Protein AF-A0A9D8BPP7-F1 (afdb_monomer_lite)

Foldseek 3Di:
DVQVPDPDHQDDDDDDQQQAFPPPRDGLDDPQCVQLVVVVSVCVRVVVADFFDALVGTHGDPVVSQVSCCVRVVDGDDLVSLQRRPWQQLVVLLVVLVVVVVCCVPPPDDDDPVVVVVSVSSNVRSVVCCVVANRTHGVVVRVVVVVVVVVVVVVVVVVVVVVPPPDDD

Secondary structure (DSSP, 8-state):
-TGGG-SSPPP-----TT-B-TTT--BSS-TTTHHHHHHHHHHHHHTSS--EEETTEEE--HHHHHHHHHHHH-----HHHHHHHH-EEHHHHHHHHHHHHHHHHHH-SS--HHHHHHHHHHHHHHHHHHHHH-SEE-HHHHHHHHHHHHHHHHHHHHHHHHTSSS---

Structure (mmCIF, N/CA/C/O backbone):
data_AF-A0A9D8BPP7-F1
#
_entry.id   AF-A0A9D8BPP7-F1
#
loop_
_atom_site.group_PDB
_atom_site.id
_atom_site.type_symbol
_atom_site.label_atom_id
_atom_site.label_alt_id
_atom_site.label_comp_id
_atom_site.label_asym_id
_atom_site.label_entity_id
_atom_site.label_seq_id
_atom_site.pdbx_PDB_ins_code
_atom_site.Cartn_x
_atom_site.Cartn_y
_atom_site.Cartn_z
_atom_site.occupancy
_atom_site.B_iso_or_equiv
_atom_site.auth_seq_id
_atom_site.auth_comp_id
_atom_site.auth_asym_id
_atom_site.auth_atom_id
_atom_site.pdbx_PDB_model_num
ATOM 1 N N . GLU A 1 1 ? 4.706 -16.437 -19.470 1.00 81.25 1 GLU A N 1
ATOM 2 C CA . GLU A 1 1 ? 4.287 -17.813 -19.833 1.00 81.25 1 GLU A CA 1
ATOM 3 C C . GLU A 1 1 ? 3.590 -18.608 -18.726 1.00 81.25 1 GLU A C 1
ATOM 5 O O . GLU A 1 1 ? 2.450 -18.994 -18.941 1.00 81.25 1 GLU A O 1
ATOM 10 N N . PHE A 1 2 ? 4.174 -18.829 -17.538 1.00 88.31 2 PHE A N 1
ATOM 11 C CA . PHE A 1 2 ? 3.507 -19.617 -16.478 1.00 88.31 2 PHE A CA 1
ATOM 12 C C . PHE A 1 2 ? 2.110 -19.090 -16.096 1.00 88.31 2 PHE A C 1
ATOM 14 O O . PHE A 1 2 ? 1.131 -19.822 -16.226 1.00 88.31 2 PHE A O 1
ATOM 21 N N . GLY A 1 3 ? 2.005 -17.811 -15.713 1.00 86.19 3 GLY A N 1
ATOM 22 C CA . GLY A 1 3 ? 0.741 -17.216 -15.257 1.00 86.19 3 GLY A CA 1
ATOM 23 C C . GLY A 1 3 ? -0.377 -17.211 -16.306 1.00 86.19 3 GLY A C 1
ATOM 24 O O . GLY A 1 3 ? -1.536 -17.386 -15.954 1.00 86.19 3 GLY A O 1
ATOM 25 N N . LYS A 1 4 ? -0.039 -17.110 -17.602 1.00 87.62 4 LYS A N 1
ATOM 26 C CA . LYS A 1 4 ? -1.015 -17.107 -18.713 1.00 87.62 4 LYS A CA 1
ATOM 27 C C . LYS A 1 4 ? -1.783 -18.431 -18.843 1.00 87.62 4 LYS A C 1
ATOM 29 O O . LYS A 1 4 ? -2.835 -18.466 -19.465 1.00 87.62 4 LYS A O 1
ATOM 34 N N . ARG A 1 5 ? -1.249 -19.521 -18.280 1.00 92.94 5 ARG A N 1
ATOM 35 C CA . ARG A 1 5 ? -1.828 -20.872 -18.366 1.00 92.94 5 ARG A CA 1
ATOM 36 C C . ARG A 1 5 ? -2.693 -21.235 -17.157 1.00 92.94 5 ARG A C 1
ATOM 38 O O . ARG A 1 5 ? -3.280 -22.315 -17.129 1.00 92.94 5 ARG A O 1
ATOM 45 N N . LEU A 1 6 ? -2.758 -20.370 -16.145 1.00 92.69 6 LEU A N 1
ATOM 46 C CA . LEU A 1 6 ? -3.540 -20.624 -14.941 1.00 92.69 6 LEU A CA 1
ATOM 47 C C . LEU A 1 6 ? -5.026 -20.366 -15.208 1.00 92.69 6 LEU A C 1
ATOM 49 O O . LEU A 1 6 ? -5.413 -19.262 -15.571 1.00 92.69 6 LEU A O 1
ATOM 53 N N . LYS A 1 7 ? -5.875 -21.373 -14.959 1.00 92.38 7 LYS A N 1
ATOM 54 C CA . LYS A 1 7 ? -7.343 -21.211 -14.991 1.00 92.38 7 LYS A CA 1
ATOM 55 C C . LYS A 1 7 ? -7.858 -20.349 -13.836 1.00 92.38 7 LYS A C 1
ATOM 57 O O . LYS A 1 7 ? -8.864 -19.665 -13.969 1.00 92.38 7 LYS A O 1
ATOM 62 N N . ARG A 1 8 ? -7.177 -20.415 -12.691 1.00 89.50 8 ARG A N 1
ATOM 63 C CA . ARG A 1 8 ? -7.425 -19.595 -11.503 1.00 89.50 8 ARG A CA 1
ATOM 64 C C . ARG A 1 8 ? -6.091 -19.000 -11.079 1.00 89.50 8 ARG A C 1
ATOM 66 O O . ARG A 1 8 ? -5.203 -19.7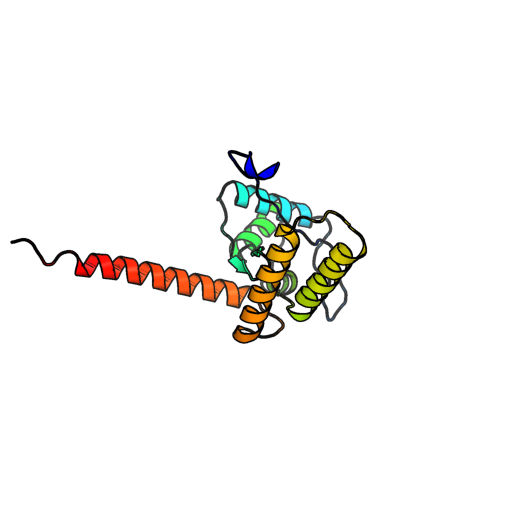35 -10.653 1.00 89.50 8 ARG A O 1
ATOM 73 N N . CYS A 1 9 ? -5.930 -17.697 -11.280 1.00 91.69 9 CYS A N 1
ATOM 74 C CA . CYS A 1 9 ? -4.706 -16.999 -10.912 1.00 91.69 9 CYS A CA 1
ATOM 75 C C . CYS A 1 9 ? -4.747 -16.678 -9.408 1.00 91.69 9 CYS A C 1
ATOM 77 O O . CYS A 1 9 ? -5.726 -16.071 -8.968 1.00 91.69 9 CYS A O 1
ATOM 79 N N . PRO A 1 10 ? -3.746 -17.087 -8.611 1.00 92.06 10 PRO A N 1
ATOM 80 C CA . PRO A 1 10 ? -3.705 -16.741 -7.199 1.00 92.06 10 PRO A CA 1
ATOM 81 C C . PRO A 1 10 ? -3.438 -15.245 -7.019 1.00 92.06 10 PRO A C 1
ATOM 83 O O . PRO A 1 10 ? -2.742 -14.617 -7.822 1.00 92.06 10 PRO A O 1
ATOM 86 N N . PHE A 1 11 ? -3.944 -14.682 -5.925 1.00 94.06 11 PHE A N 1
ATOM 87 C CA . PHE A 1 11 ? -3.547 -13.345 -5.507 1.00 94.06 11 PHE A CA 1
ATOM 88 C C . PHE A 1 11 ? -2.077 -13.335 -5.077 1.00 94.06 11 PHE A C 1
ATOM 90 O O . PHE A 1 11 ? -1.596 -14.256 -4.417 1.00 94.06 11 PHE A O 1
ATOM 97 N N . VAL A 1 12 ? -1.371 -12.268 -5.445 1.00 95.12 12 VAL A N 1
ATOM 98 C CA . VAL A 1 12 ? 0.003 -12.005 -5.012 1.00 95.12 12 VAL A CA 1
ATOM 99 C C . VAL A 1 12 ? -0.025 -10.801 -4.084 1.00 95.12 12 VAL A C 1
ATOM 101 O O . VAL A 1 12 ? -0.503 -9.734 -4.467 1.00 95.12 12 VAL A O 1
ATOM 104 N N . PHE A 1 13 ? 0.498 -10.972 -2.872 1.00 96.25 13 PHE A N 1
ATOM 105 C CA . PHE A 1 13 ? 0.501 -9.940 -1.840 1.00 96.25 13 PHE A CA 1
ATOM 106 C C . PHE A 1 13 ? 1.917 -9.424 -1.584 1.00 96.25 13 PHE A C 1
ATOM 108 O O . PHE A 1 13 ? 2.866 -10.201 -1.478 1.00 96.25 13 PHE A O 1
ATOM 115 N N . GLY A 1 14 ? 2.054 -8.103 -1.464 1.00 94.19 14 GLY A N 1
ATOM 116 C CA . GLY A 1 14 ? 3.279 -7.450 -1.011 1.00 94.19 14 GLY A CA 1
ATOM 117 C C . GLY A 1 14 ? 3.137 -7.014 0.444 1.00 94.19 14 GLY A C 1
ATOM 118 O O . GLY A 1 14 ? 2.208 -6.283 0.771 1.00 94.19 14 GLY A O 1
ATOM 119 N N . VAL A 1 15 ? 4.063 -7.437 1.304 1.00 92.38 15 VAL A N 1
ATOM 120 C CA . VAL A 1 15 ? 4.082 -7.090 2.735 1.00 92.38 15 VAL A CA 1
ATOM 121 C C . VAL A 1 15 ? 5.381 -6.404 3.124 1.00 92.38 15 VAL A C 1
ATOM 123 O O . VAL A 1 15 ? 6.441 -6.703 2.574 1.00 92.38 15 VAL A O 1
ATOM 126 N N . ASN A 1 16 ? 5.303 -5.499 4.099 1.00 92.12 16 ASN A N 1
ATOM 127 C CA . ASN A 1 16 ? 6.471 -4.863 4.695 1.00 92.12 16 ASN A CA 1
ATOM 128 C C . ASN A 1 16 ? 6.354 -4.823 6.224 1.00 92.12 16 ASN A C 1
ATOM 130 O O . ASN A 1 16 ? 5.831 -3.867 6.784 1.00 92.12 16 ASN A O 1
ATOM 134 N N . TYR A 1 17 ? 6.902 -5.837 6.895 1.00 89.94 17 TYR A N 1
ATOM 135 C CA . TYR A 1 17 ? 6.923 -5.920 8.364 1.00 89.94 17 TYR A CA 1
ATOM 136 C C . TYR A 1 17 ? 7.959 -4.999 9.024 1.00 89.94 17 TYR A C 1
ATOM 138 O O . TYR A 1 17 ? 8.033 -4.928 10.245 1.00 89.94 17 TYR A O 1
ATOM 146 N N . PHE A 1 18 ? 8.785 -4.323 8.224 1.00 91.44 18 PHE A N 1
ATOM 147 C CA . PHE A 1 18 ? 9.892 -3.489 8.691 1.00 91.4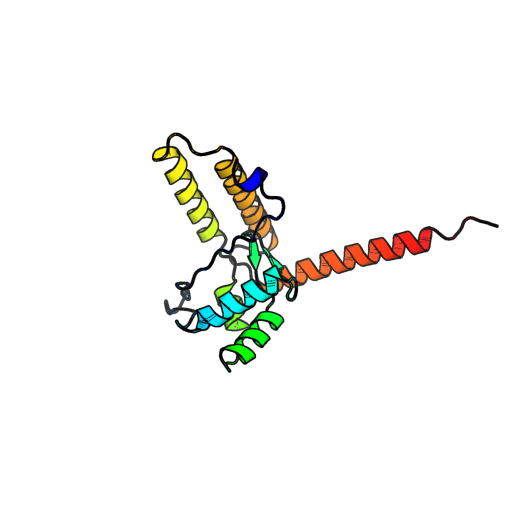4 18 PHE A CA 1
ATOM 148 C C . PHE A 1 18 ? 9.624 -2.002 8.468 1.00 91.44 18 PHE A C 1
ATOM 150 O O . PHE A 1 18 ? 10.557 -1.197 8.470 1.00 91.44 18 PHE A O 1
ATOM 157 N N . LEU A 1 19 ? 8.364 -1.633 8.226 1.00 92.50 19 LEU A N 1
ATOM 158 C CA . LEU A 1 19 ? 7.989 -0.242 8.056 1.00 92.50 19 LEU A CA 1
ATOM 159 C C . LEU A 1 19 ? 8.236 0.520 9.361 1.00 92.50 19 LEU A C 1
ATOM 161 O O . LEU A 1 19 ? 7.885 0.056 10.447 1.00 92.50 19 LEU A O 1
ATOM 165 N N . ARG A 1 20 ? 8.860 1.689 9.227 1.00 92.81 20 ARG A N 1
ATOM 166 C CA . ARG A 1 20 ? 9.203 2.565 10.342 1.00 92.81 20 ARG A CA 1
ATOM 167 C C . ARG A 1 20 ? 8.464 3.888 10.248 1.00 92.81 20 ARG A C 1
ATOM 169 O O . ARG A 1 20 ? 8.204 4.397 9.143 1.00 92.81 20 ARG A O 1
ATOM 176 N N . ASP A 1 21 ? 8.165 4.434 11.415 1.00 90.62 21 ASP A N 1
ATOM 177 C CA . ASP A 1 21 ? 7.719 5.809 11.548 1.00 90.62 21 ASP A CA 1
ATOM 178 C C . ASP A 1 21 ? 8.837 6.763 11.105 1.00 90.62 21 ASP A C 1
ATOM 180 O O . ASP A 1 21 ? 10.016 6.543 11.390 1.00 90.62 21 ASP A O 1
ATOM 184 N N . LEU A 1 22 ? 8.477 7.814 10.367 1.00 85.25 22 LEU A N 1
ATOM 185 C CA . LEU A 1 22 ? 9.458 8.757 9.820 1.00 85.25 22 LEU A CA 1
ATOM 186 C C . LEU A 1 22 ? 10.018 9.720 10.871 1.00 85.25 22 LEU A C 1
ATOM 188 O O . LEU A 1 22 ? 11.095 10.271 10.661 1.00 85.25 22 LEU A O 1
ATOM 192 N N . LYS A 1 23 ? 9.285 9.958 11.961 1.00 89.06 23 LYS A N 1
ATOM 193 C CA . LYS A 1 23 ? 9.665 10.907 13.010 1.00 89.06 23 LYS A CA 1
ATOM 194 C C . LYS A 1 23 ? 10.459 10.213 14.107 1.00 89.06 23 LYS A C 1
ATOM 196 O O . LYS A 1 23 ? 11.488 10.731 14.523 1.00 89.06 23 LYS A O 1
ATOM 201 N N . THR A 1 24 ? 9.980 9.064 14.578 1.00 92.50 24 THR A N 1
ATOM 202 C CA . THR A 1 24 ? 10.589 8.335 15.698 1.00 92.50 24 THR A CA 1
ATOM 203 C C . THR A 1 24 ? 11.604 7.293 15.238 1.00 92.50 24 THR A C 1
ATOM 205 O O . THR A 1 24 ? 12.513 6.963 15.990 1.00 92.50 24 THR A O 1
ATOM 208 N N . GLY A 1 25 ? 11.480 6.774 14.010 1.00 92.44 25 GLY A N 1
ATOM 209 C CA . GLY A 1 25 ? 12.315 5.678 13.508 1.00 92.44 25 GLY A CA 1
ATOM 210 C C . GLY A 1 25 ? 11.940 4.296 14.059 1.00 92.44 25 GLY A C 1
ATOM 211 O O . GLY A 1 25 ? 12.557 3.298 13.667 1.00 92.44 25 GLY A O 1
ATOM 212 N N . GLU A 1 26 ? 10.929 4.223 14.925 1.00 93.44 26 GLU A N 1
ATOM 213 C CA . GLU A 1 26 ? 10.426 2.984 15.514 1.00 93.44 26 GLU A CA 1
ATOM 214 C C . GLU A 1 26 ? 9.646 2.150 14.497 1.00 93.44 26 GLU A C 1
ATOM 216 O O . GLU A 1 26 ? 9.100 2.668 13.518 1.00 93.44 26 GLU A O 1
ATOM 221 N N . PHE A 1 27 ? 9.597 0.835 14.717 1.00 94.50 27 PHE A N 1
ATOM 222 C CA . PHE A 1 27 ? 8.783 -0.050 13.889 1.00 94.50 27 PHE A CA 1
ATOM 223 C C . PHE A 1 27 ? 7.295 0.202 14.128 1.00 94.50 27 PHE A C 1
ATOM 225 O O . PHE A 1 27 ? 6.850 0.306 15.266 1.00 94.50 27 PHE A O 1
ATOM 232 N N . LEU A 1 28 ? 6.523 0.237 13.041 1.00 93.25 28 LEU A N 1
ATOM 233 C CA . LEU A 1 28 ? 5.069 0.401 13.112 1.00 93.25 28 LEU A CA 1
ATOM 234 C C . LEU A 1 28 ? 4.333 -0.904 13.449 1.00 93.25 28 LEU A C 1
ATOM 236 O O . LEU A 1 28 ? 3.160 -0.864 13.781 1.00 93.25 28 LEU A O 1
ATOM 240 N N . ASN A 1 29 ? 5.014 -2.051 13.359 1.00 89.00 29 ASN A N 1
ATOM 241 C CA . ASN A 1 29 ? 4.430 -3.380 13.547 1.00 89.00 29 ASN A CA 1
ATOM 242 C C . ASN A 1 29 ? 5.139 -4.145 14.674 1.00 89.00 29 ASN A C 1
ATOM 244 O O . ASN A 1 29 ? 6.371 -4.133 14.752 1.00 89.00 29 ASN A O 1
ATOM 248 N N . ASP A 1 30 ? 4.384 -4.917 15.460 1.00 91.31 30 ASP A N 1
ATOM 249 C CA . ASP A 1 30 ? 4.930 -5.968 16.321 1.00 91.31 30 ASP A CA 1
ATOM 250 C C . ASP A 1 30 ? 5.181 -7.256 15.516 1.00 91.31 30 ASP A C 1
ATOM 252 O O . ASP A 1 30 ? 4.501 -7.585 14.540 1.00 91.31 30 ASP A O 1
ATOM 256 N N . ARG A 1 31 ? 6.145 -8.071 15.960 1.00 89.31 31 ARG A N 1
ATOM 257 C CA . ARG A 1 31 ? 6.483 -9.352 15.308 1.00 89.31 31 ARG A CA 1
ATOM 258 C C . ARG A 1 31 ? 5.295 -10.316 15.222 1.00 89.31 31 ARG A C 1
ATOM 260 O O . ARG A 1 31 ? 5.291 -11.201 14.359 1.00 89.31 31 ARG A O 1
ATOM 267 N N . ARG A 1 32 ? 4.322 -10.210 16.133 1.00 93.25 32 ARG A N 1
ATOM 268 C CA . ARG A 1 32 ? 3.122 -11.055 16.166 1.00 93.25 32 ARG A CA 1
ATOM 269 C C . ARG A 1 32 ? 2.022 -10.572 15.225 1.00 93.25 32 ARG A C 1
ATOM 271 O O . ARG A 1 32 ? 1.139 -11.376 14.924 1.00 93.25 32 ARG A O 1
ATOM 278 N N . ASP A 1 33 ? 2.113 -9.361 14.683 1.00 94.19 33 ASP A N 1
ATOM 279 C CA . ASP A 1 33 ? 1.074 -8.796 13.811 1.00 94.19 33 ASP A CA 1
ATOM 280 C C . ASP A 1 33 ? 1.022 -9.479 12.441 1.00 94.19 33 ASP A C 1
ATOM 282 O O . ASP A 1 33 ? -0.001 -9.451 11.766 1.00 94.19 33 ASP A O 1
ATOM 286 N N . LYS A 1 34 ? 2.047 -10.267 12.086 1.00 93.94 34 LYS A N 1
ATOM 287 C CA . LYS A 1 34 ? 1.998 -11.208 10.950 1.00 93.94 34 LYS A CA 1
ATOM 288 C C . LYS A 1 34 ? 0.749 -12.088 10.906 1.00 93.94 34 LYS A C 1
ATOM 290 O O . LYS A 1 34 ? 0.301 -12.417 9.813 1.00 93.94 34 LYS A O 1
ATOM 295 N N . HIS A 1 35 ? 0.175 -12.452 12.054 1.00 95.88 35 HIS A N 1
ATOM 296 C CA . HIS A 1 35 ? -1.052 -13.250 12.085 1.00 95.88 35 HIS A CA 1
ATOM 297 C C . HIS A 1 35 ? -2.263 -12.459 11.578 1.00 95.88 35 HIS A C 1
ATOM 299 O O . HIS A 1 35 ? -3.104 -13.030 10.891 1.00 95.88 35 HIS A O 1
ATOM 305 N N . VAL A 1 36 ? -2.321 -11.151 11.850 1.00 97.25 36 VAL A N 1
ATOM 306 C CA . VAL A 1 36 ? -3.345 -10.249 11.300 1.00 97.25 36 VAL A CA 1
ATOM 307 C C . VAL A 1 36 ? -3.201 -10.191 9.785 1.00 97.25 36 VAL A C 1
ATOM 309 O O . VAL A 1 36 ? -4.171 -10.403 9.065 1.00 97.25 36 VAL A O 1
ATOM 312 N N . TRP A 1 37 ? -1.976 -9.984 9.296 1.00 96.19 37 TRP A N 1
ATOM 313 C CA . TRP A 1 37 ? -1.702 -9.861 7.865 1.00 96.19 37 TRP A CA 1
ATOM 314 C C . TRP A 1 37 ? -2.066 -11.131 7.090 1.00 96.19 37 TRP A C 1
ATOM 316 O O . TRP A 1 37 ? -2.695 -11.049 6.039 1.00 96.19 37 TRP A O 1
ATOM 326 N N . ILE A 1 38 ? -1.740 -12.307 7.634 1.00 97.06 38 ILE A N 1
ATOM 327 C CA . ILE A 1 38 ? -2.132 -13.596 7.048 1.00 97.06 38 ILE A CA 1
ATOM 328 C C . ILE A 1 38 ? -3.654 -13.772 7.087 1.00 97.06 38 ILE A C 1
ATOM 330 O O . ILE A 1 38 ? -4.233 -14.199 6.090 1.00 97.06 38 ILE A O 1
ATOM 334 N N . LYS A 1 39 ? -4.310 -13.416 8.201 1.00 98.06 39 LYS A N 1
ATOM 335 C CA . LYS A 1 39 ? -5.768 -13.521 8.317 1.00 98.06 39 LYS A CA 1
ATOM 336 C C . LYS A 1 39 ? -6.479 -12.614 7.312 1.00 98.06 39 LYS A C 1
ATOM 338 O O . LYS A 1 39 ? -7.403 -13.070 6.653 1.00 98.06 39 LYS A O 1
ATOM 343 N N . TRP A 1 40 ? -6.021 -11.378 7.121 1.00 98.00 40 TRP A N 1
ATOM 344 C CA . TRP A 1 40 ? -6.598 -10.494 6.107 1.00 98.00 40 TRP A CA 1
ATOM 345 C C . TRP A 1 40 ? -6.426 -11.049 4.687 1.00 98.00 40 TRP A C 1
ATOM 347 O O . TRP A 1 40 ? -7.375 -11.027 3.909 1.00 98.00 40 TRP A O 1
ATOM 357 N N . MET A 1 41 ? -5.253 -11.596 4.344 1.00 97.75 41 MET A N 1
ATOM 358 C CA . MET A 1 41 ? -5.048 -12.222 3.030 1.00 97.75 41 MET A CA 1
ATOM 359 C C . MET A 1 41 ? -5.990 -13.404 2.806 1.00 97.75 41 MET A C 1
ATOM 361 O O . MET A 1 41 ? -6.540 -13.538 1.718 1.00 97.75 41 MET A O 1
ATOM 365 N N . GLU A 1 42 ? -6.177 -14.244 3.825 1.00 97.94 42 GLU A N 1
ATOM 366 C CA . GLU A 1 42 ? -7.098 -15.380 3.788 1.00 97.94 42 GLU A CA 1
ATOM 367 C C . GLU A 1 42 ? -8.541 -14.922 3.537 1.00 97.94 42 GLU A C 1
ATOM 369 O O . GLU A 1 42 ? -9.172 -15.379 2.587 1.00 97.94 42 GLU A O 1
ATOM 374 N N . LEU A 1 43 ? -9.024 -13.936 4.290 1.00 97.94 43 LEU A N 1
ATOM 375 C CA . LEU A 1 43 ? -10.348 -13.358 4.058 1.00 97.94 43 LEU A CA 1
ATOM 376 C C . LEU A 1 43 ? -10.453 -12.740 2.651 1.00 97.94 43 LEU A C 1
ATOM 378 O O . LEU A 1 43 ? -11.452 -12.911 1.950 1.00 97.94 43 LEU A O 1
ATOM 382 N N . ARG A 1 44 ? -9.397 -12.055 2.187 1.00 97.12 44 ARG A N 1
ATOM 383 C CA . ARG A 1 44 ? -9.389 -11.381 0.884 1.00 97.12 44 ARG A CA 1
ATOM 384 C C . ARG A 1 44 ? -9.450 -12.365 -0.279 1.00 97.12 44 ARG A C 1
ATOM 386 O O . ARG A 1 44 ? -10.104 -12.051 -1.277 1.00 97.12 44 ARG A O 1
ATOM 393 N N . VAL A 1 45 ? -8.795 -13.528 -0.179 1.00 96.56 45 VAL A N 1
ATOM 394 C CA . VAL A 1 45 ? -8.865 -14.562 -1.228 1.00 96.56 45 VAL A CA 1
ATOM 395 C C . VAL A 1 45 ? -10.233 -15.245 -1.289 1.00 96.56 45 VAL A C 1
ATOM 397 O O . VAL A 1 45 ? -10.628 -15.680 -2.371 1.00 96.56 45 VAL A O 1
ATOM 400 N N . HIS A 1 46 ? -10.968 -15.284 -0.173 1.00 96.69 46 HIS A N 1
ATOM 401 C CA . HIS A 1 46 ? -12.341 -15.794 -0.101 1.00 96.69 46 HIS A CA 1
ATOM 402 C C . HIS A 1 46 ? -13.414 -14.732 -0.405 1.00 96.69 46 HIS A C 1
ATOM 404 O O . HIS A 1 46 ? -14.591 -15.068 -0.492 1.00 96.69 46 HIS A O 1
ATOM 410 N N . ASN A 1 47 ? -13.016 -13.480 -0.671 1.00 95.06 47 ASN A N 1
ATOM 411 C CA . ASN A 1 47 ? -13.911 -12.327 -0.858 1.00 95.06 47 ASN A CA 1
ATOM 412 C C . ASN A 1 47 ? -14.799 -12.040 0.368 1.00 95.06 47 ASN A C 1
ATOM 414 O O . ASN A 1 47 ? -15.933 -11.593 0.224 1.00 95.06 47 ASN A O 1
ATOM 418 N N . GLU A 1 48 ? -14.278 -12.298 1.567 1.00 97.25 48 GLU A N 1
ATOM 419 C CA . GLU A 1 48 ? -14.955 -12.019 2.842 1.00 97.25 48 GLU A CA 1
ATOM 420 C C . GLU A 1 48 ? -14.644 -10.615 3.380 1.00 97.25 48 GLU A C 1
ATOM 422 O O . GLU A 1 48 ? -15.285 -10.152 4.318 1.00 97.25 48 GLU A O 1
ATOM 427 N N . VAL A 1 49 ? -13.659 -9.944 2.778 1.00 96.69 49 VAL A N 1
ATOM 428 C CA . VAL A 1 49 ? -13.282 -8.552 3.044 1.00 96.69 49 VAL A CA 1
ATOM 429 C C . VAL A 1 49 ? -12.983 -7.826 1.734 1.00 96.69 49 VAL A C 1
ATOM 431 O O . VAL A 1 49 ? -12.483 -8.418 0.767 1.00 96.69 49 VAL A O 1
ATOM 434 N N . ASP A 1 50 ? -13.267 -6.533 1.727 1.00 94.12 50 ASP A N 1
ATOM 435 C CA . ASP A 1 50 ? -12.981 -5.597 0.655 1.00 94.12 50 ASP A CA 1
ATOM 436 C C . ASP A 1 50 ? -11.531 -5.080 0.704 1.00 94.12 50 ASP A C 1
ATOM 438 O O . ASP A 1 50 ? -10.688 -5.462 1.520 1.00 94.12 50 ASP A O 1
ATOM 442 N N . ALA A 1 51 ? -11.194 -4.217 -0.254 1.00 95.88 51 ALA A N 1
ATOM 443 C CA . ALA A 1 51 ? -9.932 -3.499 -0.272 1.00 95.88 51 ALA A CA 1
ATOM 444 C C . ALA A 1 51 ? -10.093 -2.162 -0.995 1.00 95.88 51 ALA A C 1
ATOM 446 O O . ALA A 1 51 ? -10.894 -2.053 -1.919 1.00 95.88 51 ALA A O 1
ATOM 447 N N . ILE A 1 52 ? -9.262 -1.191 -0.626 1.00 96.50 52 ILE A N 1
ATOM 448 C CA . ILE A 1 52 ? -9.212 0.128 -1.253 1.00 96.50 52 ILE A CA 1
ATOM 449 C C . ILE A 1 52 ? -8.184 0.118 -2.375 1.00 96.50 52 ILE A C 1
ATOM 451 O O . ILE A 1 52 ? -7.037 -0.316 -2.191 1.00 96.50 52 ILE A O 1
ATOM 455 N N . LYS A 1 53 ? -8.561 0.638 -3.545 1.00 95.94 53 LYS A N 1
ATOM 456 C CA . LYS A 1 53 ? -7.618 0.815 -4.652 1.00 95.94 53 LYS A CA 1
ATOM 457 C C . LYS A 1 53 ? -6.657 1.978 -4.391 1.00 95.94 53 LYS A C 1
ATOM 459 O O . LYS A 1 53 ? -7.063 3.134 -4.298 1.00 95.94 53 LYS A O 1
ATOM 464 N N . SER A 1 54 ? -5.357 1.695 -4.391 1.00 97.00 54 SER A N 1
ATOM 465 C CA . SER A 1 54 ? -4.281 2.683 -4.273 1.00 97.00 54 SER A CA 1
ATOM 466 C C . SER A 1 54 ? -3.390 2.719 -5.531 1.00 97.00 54 SER A C 1
ATOM 468 O O . SER A 1 54 ? -3.459 1.834 -6.393 1.00 97.00 54 SER A O 1
ATOM 470 N N . PRO A 1 55 ? -2.507 3.727 -5.675 1.00 97.19 55 PRO A N 1
ATOM 471 C CA . PRO A 1 55 ? -1.543 3.776 -6.778 1.00 97.19 55 PRO A CA 1
ATOM 472 C C . PRO A 1 55 ? -0.575 2.583 -6.818 1.00 97.19 55 PRO A C 1
ATOM 474 O O . PRO A 1 55 ? -0.061 2.241 -7.890 1.00 97.19 55 PRO A O 1
ATOM 477 N N . THR A 1 56 ? -0.327 1.950 -5.667 1.00 95.81 56 THR A N 1
ATOM 478 C CA . THR A 1 56 ? 0.648 0.865 -5.490 1.00 95.81 56 THR A CA 1
ATOM 479 C C . THR A 1 56 ? 0.019 -0.525 -5.398 1.00 95.81 56 THR A C 1
ATOM 481 O O . THR A 1 56 ? 0.756 -1.506 -5.355 1.00 95.81 56 THR A O 1
ATOM 484 N N . GLY A 1 57 ? -1.310 -0.633 -5.414 1.00 95.88 57 GLY A N 1
ATOM 485 C CA . GLY A 1 57 ? -2.025 -1.901 -5.307 1.00 95.88 57 GLY A CA 1
ATOM 486 C C . GLY A 1 57 ? -3.321 -1.748 -4.522 1.00 95.88 57 GLY A C 1
ATOM 487 O O . GLY A 1 57 ? -3.869 -0.656 -4.430 1.00 95.88 57 GLY A O 1
ATOM 488 N N . TRP A 1 58 ? -3.809 -2.845 -3.961 1.00 97.00 58 TRP A N 1
ATOM 489 C CA . TRP A 1 58 ? -4.974 -2.846 -3.078 1.00 97.00 58 TRP A CA 1
ATOM 490 C C . TRP A 1 58 ? -4.515 -2.886 -1.620 1.00 97.00 58 TRP A C 1
ATOM 492 O O . TRP A 1 58 ? -3.581 -3.624 -1.303 1.00 97.00 58 TRP A O 1
ATOM 502 N N . ILE A 1 59 ? -5.155 -2.102 -0.755 1.00 97.44 59 ILE A N 1
ATOM 503 C CA . ILE A 1 59 ? -4.867 -2.041 0.688 1.00 97.44 59 ILE A CA 1
ATOM 504 C C . ILE A 1 59 ? -6.125 -2.398 1.502 1.00 97.44 59 ILE A C 1
ATOM 506 O O . ILE A 1 59 ? -7.227 -2.183 1.001 1.00 97.44 59 ILE A O 1
ATOM 510 N N . PRO A 1 60 ? -6.000 -2.947 2.723 1.00 97.50 60 PRO A N 1
ATOM 511 C CA . PRO A 1 60 ? -7.145 -3.219 3.598 1.00 97.50 60 PRO A CA 1
ATOM 512 C C . PRO A 1 60 ? -7.930 -1.946 3.934 1.00 97.50 60 PRO A C 1
ATOM 514 O O . PRO A 1 60 ? -7.325 -0.879 4.061 1.00 97.50 60 PRO A O 1
ATOM 517 N N . LYS A 1 61 ? -9.247 -2.066 4.148 1.00 97.75 61 LYS A N 1
ATOM 518 C CA . LYS A 1 61 ? -10.059 -1.014 4.785 1.00 97.75 61 LYS A CA 1
ATOM 519 C C . LYS A 1 61 ? -9.766 -0.944 6.285 1.00 97.75 61 LYS A C 1
ATOM 521 O O . LYS A 1 61 ? -9.430 -1.957 6.904 1.00 97.75 61 LYS A O 1
ATOM 526 N N . TYR A 1 62 ? -9.913 0.242 6.879 1.00 97.94 62 TYR A N 1
ATOM 527 C CA . TYR A 1 62 ? -9.628 0.437 8.306 1.00 97.94 62 TYR A CA 1
ATOM 528 C C . TYR A 1 62 ? -10.511 -0.444 9.200 1.00 97.94 62 TYR A C 1
ATOM 530 O O . TYR A 1 62 ? -9.995 -1.149 10.067 1.00 97.94 62 TYR A O 1
ATOM 538 N N . GLU A 1 63 ? -11.827 -0.430 8.977 1.00 96.94 63 GLU A N 1
ATOM 539 C CA . GLU A 1 63 ? -12.779 -1.116 9.860 1.00 96.94 63 GLU A CA 1
ATOM 540 C C . GLU A 1 63 ? -12.591 -2.637 9.859 1.00 96.94 63 GLU A C 1
ATOM 542 O O . GLU A 1 63 ? -12.628 -3.271 10.913 1.00 96.94 63 GLU A O 1
ATOM 547 N N . GLU A 1 64 ? -12.303 -3.227 8.699 1.00 96.50 64 GLU A N 1
ATOM 548 C CA . GLU A 1 64 ? -12.016 -4.661 8.586 1.00 96.50 64 GLU A CA 1
ATOM 549 C C . GLU A 1 64 ? -10.733 -5.018 9.329 1.00 96.50 64 GLU A C 1
ATOM 551 O O . GLU A 1 64 ? -10.686 -5.969 10.110 1.00 96.50 64 GLU A O 1
ATOM 556 N N . LEU A 1 65 ? -9.684 -4.219 9.134 1.00 97.00 65 LEU A N 1
ATOM 557 C CA . LEU A 1 65 ? -8.406 -4.469 9.774 1.00 97.00 65 LEU A CA 1
ATOM 558 C C . LEU A 1 65 ? -8.505 -4.324 11.295 1.00 97.00 65 LEU A C 1
ATOM 560 O O . LEU A 1 65 ? -7.978 -5.160 12.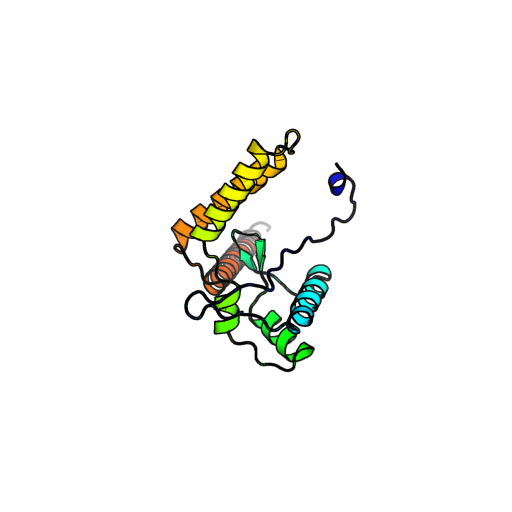030 1.00 97.00 65 LEU A O 1
ATOM 564 N N . ARG A 1 66 ? -9.252 -3.324 11.772 1.00 97.81 66 ARG A N 1
ATOM 565 C CA . ARG A 1 66 ? -9.542 -3.123 13.193 1.00 97.81 66 ARG A CA 1
ATOM 566 C C . ARG A 1 66 ? -10.218 -4.342 13.816 1.00 97.81 66 ARG A C 1
ATOM 568 O O . ARG A 1 66 ? -9.808 -4.783 14.890 1.00 97.81 66 ARG A O 1
ATOM 575 N N . GLN A 1 67 ? -11.212 -4.914 13.139 1.00 97.69 67 GLN A N 1
ATOM 576 C CA . GLN A 1 67 ? -11.882 -6.131 13.601 1.00 97.69 67 GLN A CA 1
ATOM 577 C C . GLN A 1 67 ? -10.920 -7.325 13.652 1.00 97.69 67 GLN A C 1
ATOM 579 O O . GLN A 1 67 ? -10.907 -8.061 14.640 1.00 97.69 67 GLN A O 1
ATOM 584 N N . ILE A 1 68 ? -10.063 -7.486 12.640 1.00 97.81 68 ILE A N 1
ATOM 585 C CA . ILE A 1 68 ? -9.077 -8.576 12.597 1.00 97.81 68 ILE A CA 1
ATOM 586 C C . ILE A 1 68 ? -8.050 -8.432 13.728 1.00 97.81 68 ILE A C 1
ATOM 588 O O . ILE A 1 68 ? -7.735 -9.421 14.392 1.00 97.81 68 ILE A O 1
ATOM 592 N N . PHE A 1 69 ? -7.548 -7.224 14.000 1.00 97.81 69 PHE A N 1
ATOM 593 C CA . PHE A 1 69 ? -6.649 -6.979 15.134 1.00 97.81 69 PHE A CA 1
ATOM 594 C C . PHE A 1 69 ? -7.307 -7.347 16.465 1.00 97.81 69 PHE A C 1
ATOM 596 O O . PHE A 1 69 ? -6.701 -8.056 17.275 1.00 97.81 69 PHE A O 1
ATOM 603 N N . GLN A 1 70 ? -8.566 -6.958 16.665 1.00 97.69 70 GLN A N 1
ATOM 604 C CA . GLN A 1 70 ? -9.301 -7.322 17.871 1.00 97.69 70 GLN A CA 1
ATOM 605 C C . GLN A 1 70 ? -9.448 -8.846 18.010 1.00 97.69 70 GLN A C 1
ATOM 607 O O . GLN A 1 70 ? -9.219 -9.390 19.088 1.00 97.69 70 GLN A O 1
ATOM 612 N N . GLN A 1 71 ? -9.780 -9.555 16.930 1.00 97.00 71 GLN A N 1
ATOM 613 C CA . GLN A 1 71 ? -9.983 -11.009 16.946 1.00 97.00 71 GLN A CA 1
ATOM 614 C C . GLN A 1 71 ? -8.679 -11.798 17.134 1.00 97.00 71 GLN A C 1
ATOM 616 O O . GLN A 1 71 ? -8.628 -12.753 17.906 1.00 97.00 71 GLN A O 1
ATOM 621 N N . VAL A 1 72 ? -7.620 -11.414 16.419 1.00 97.38 72 VAL A N 1
ATOM 622 C CA . VAL A 1 72 ? -6.373 -12.191 16.325 1.00 97.38 72 VAL A CA 1
ATOM 623 C C . VAL A 1 72 ? -5.367 -11.793 17.403 1.00 97.38 72 VAL A C 1
ATOM 625 O O . VAL A 1 72 ? -4.598 -12.628 17.884 1.00 97.38 72 VAL A O 1
ATOM 628 N N . ARG A 1 73 ? -5.327 -10.509 17.771 1.00 96.31 73 ARG A N 1
ATOM 629 C CA . ARG A 1 73 ? -4.338 -9.961 18.709 1.00 96.31 73 ARG A CA 1
ATOM 630 C C . ARG A 1 73 ? -4.940 -9.556 20.047 1.00 96.31 73 ARG A C 1
ATOM 632 O O . ARG A 1 73 ? -4.162 -9.408 20.985 1.00 96.31 73 ARG A O 1
ATOM 639 N N . GLN A 1 74 ? -6.267 -9.420 20.143 1.00 96.69 74 GLN A N 1
ATOM 640 C CA . GLN A 1 74 ? -6.951 -8.833 21.306 1.00 96.69 74 GLN A CA 1
ATOM 641 C C . GLN A 1 74 ? -6.403 -7.432 21.616 1.00 96.69 74 GLN A C 1
ATOM 643 O O . GLN A 1 74 ? -6.176 -7.072 22.768 1.00 96.69 74 GLN A O 1
ATOM 648 N N . GLN A 1 75 ? -6.124 -6.669 20.557 1.00 95.19 75 GLN A N 1
ATOM 649 C CA . GLN A 1 75 ? -5.544 -5.334 20.626 1.00 95.19 75 GLN A CA 1
ATOM 650 C C . GLN A 1 75 ? -6.421 -4.347 19.868 1.00 95.19 75 GLN A C 1
ATOM 652 O O . GLN A 1 75 ? -6.951 -4.660 18.801 1.00 95.19 75 GLN A O 1
ATOM 657 N N . GLU A 1 76 ? -6.515 -3.137 20.410 1.00 95.56 76 GLU A N 1
ATOM 658 C CA . GLU A 1 76 ? -7.104 -2.015 19.699 1.00 95.56 76 GLU A CA 1
ATOM 659 C C . GLU A 1 76 ? -6.180 -1.580 18.556 1.00 95.56 76 GLU A C 1
ATOM 661 O O . GLU A 1 76 ? -4.978 -1.387 18.744 1.00 95.56 76 GLU A O 1
ATOM 666 N N . TYR A 1 77 ? -6.757 -1.401 17.369 1.00 97.19 77 TYR A N 1
ATOM 667 C CA . TYR A 1 77 ? -6.058 -0.882 16.201 1.00 97.19 77 TYR A CA 1
ATOM 668 C C . TYR A 1 77 ? -6.605 0.496 15.836 1.00 97.19 77 TYR A C 1
ATOM 670 O O . TYR A 1 77 ? -7.762 0.657 15.431 1.00 97.19 77 TYR A O 1
ATOM 678 N N . THR A 1 78 ? -5.770 1.511 16.032 1.00 97.12 78 THR A N 1
ATOM 679 C CA . THR A 1 78 ? -6.169 2.914 15.921 1.00 97.12 78 THR A CA 1
ATOM 680 C C . THR A 1 78 ? -6.109 3.404 14.475 1.00 97.12 78 THR A C 1
ATOM 682 O O . THR A 1 78 ? -5.349 2.897 13.648 1.00 97.12 78 THR A O 1
ATOM 685 N N . GLN A 1 79 ? -6.883 4.447 14.172 1.00 97.62 79 GLN A N 1
ATOM 686 C CA . GLN A 1 79 ? -6.811 5.126 12.875 1.00 97.62 79 GLN A CA 1
ATOM 687 C C . GLN A 1 79 ? -5.425 5.727 12.601 1.00 97.62 79 GLN A C 1
ATOM 689 O O . GLN A 1 79 ? -5.011 5.797 11.446 1.00 97.62 79 GLN A O 1
ATOM 694 N N . GLU A 1 80 ? -4.693 6.135 13.642 1.00 95.62 80 GLU A N 1
ATOM 695 C CA . GLU A 1 80 ? -3.345 6.690 13.489 1.00 95.62 80 GLU A CA 1
ATOM 696 C C . GLU A 1 80 ? -2.332 5.612 13.079 1.00 95.62 80 GLU A C 1
ATOM 698 O O . GLU A 1 80 ? -1.511 5.860 12.193 1.00 95.62 80 GLU A O 1
ATOM 703 N N . ASN A 1 81 ? -2.437 4.398 13.636 1.00 95.19 81 ASN A N 1
ATOM 704 C CA . ASN A 1 81 ? -1.625 3.257 13.199 1.00 95.19 81 ASN A CA 1
ATOM 705 C C . ASN A 1 81 ? -1.905 2.942 11.727 1.00 95.19 81 ASN A C 1
ATOM 707 O O . ASN A 1 81 ? -0.982 2.900 10.915 1.00 95.19 81 ASN A O 1
ATOM 711 N N . TYR A 1 82 ? -3.185 2.836 11.363 1.00 97.19 82 TYR A N 1
ATOM 712 C CA . TYR A 1 82 ? -3.608 2.602 9.983 1.00 97.19 82 TYR A CA 1
ATOM 713 C C . TYR A 1 82 ? -3.085 3.659 9.013 1.00 97.19 82 TYR A C 1
ATOM 715 O O . TYR A 1 82 ? -2.493 3.345 7.978 1.00 97.19 82 TYR A O 1
ATOM 723 N N . LYS A 1 83 ? -3.240 4.935 9.367 1.00 96.75 83 LYS A N 1
ATOM 724 C CA . LYS A 1 83 ? -2.720 6.045 8.576 1.00 96.75 83 LYS A CA 1
ATOM 725 C C . LYS A 1 83 ? -1.209 5.935 8.404 1.00 96.75 83 LYS A C 1
ATOM 727 O O . LYS A 1 83 ? -0.717 6.083 7.287 1.00 96.75 83 LYS A O 1
ATOM 732 N N . SER A 1 84 ? -0.477 5.658 9.477 1.00 94.75 84 SER A N 1
ATOM 733 C CA . SER A 1 84 ? 0.987 5.577 9.461 1.00 94.75 84 SER A CA 1
ATOM 734 C C . SER A 1 84 ? 1.499 4.415 8.606 1.00 94.75 84 SER A C 1
ATOM 736 O O . SER A 1 84 ? 2.473 4.574 7.864 1.00 94.75 84 SER A O 1
ATOM 738 N N . GLU A 1 85 ? 0.818 3.271 8.665 1.00 95.69 85 GLU A N 1
ATOM 739 C CA . GLU A 1 85 ? 1.164 2.056 7.924 1.00 95.69 85 GLU A CA 1
ATOM 740 C C . GLU A 1 85 ? 0.841 2.147 6.429 1.00 95.69 85 GLU A C 1
ATOM 742 O O . GLU A 1 85 ? 1.637 1.708 5.597 1.00 95.69 85 GLU A O 1
ATOM 747 N N . PHE A 1 86 ? -0.302 2.743 6.076 1.00 96.81 86 PHE A N 1
ATOM 748 C CA . PHE A 1 86 ? -0.820 2.736 4.704 1.00 96.81 86 PHE A CA 1
ATOM 749 C C . PHE A 1 86 ? -0.709 4.080 3.974 1.00 96.81 86 PHE A C 1
ATOM 751 O O . PHE A 1 86 ? -1.173 4.199 2.838 1.00 96.81 86 PHE A O 1
ATOM 758 N N . THR A 1 87 ? -0.053 5.087 4.565 1.00 97.00 87 THR A N 1
ATOM 759 C CA . THR A 1 87 ? 0.261 6.333 3.850 1.00 97.00 87 THR A CA 1
ATOM 760 C C . THR A 1 87 ? 1.105 6.037 2.611 1.00 97.00 87 THR A C 1
ATOM 762 O O . THR A 1 87 ? 2.216 5.503 2.693 1.00 97.00 87 THR A O 1
ATOM 765 N N . ILE A 1 88 ? 0.616 6.458 1.444 1.00 97.62 88 ILE A N 1
ATOM 766 C CA . ILE A 1 88 ? 1.369 6.361 0.195 1.00 97.62 88 ILE A CA 1
ATOM 767 C C . ILE A 1 88 ? 2.367 7.515 0.144 1.00 97.62 88 ILE A C 1
ATOM 769 O O . ILE A 1 88 ? 2.003 8.664 -0.101 1.00 97.62 88 ILE A O 1
ATOM 773 N N . ARG A 1 89 ? 3.640 7.185 0.368 1.00 96.81 89 ARG A N 1
ATOM 774 C CA . ARG A 1 89 ? 4.769 8.121 0.306 1.00 96.81 89 ARG A CA 1
ATOM 775 C C . ARG A 1 89 ? 5.272 8.212 -1.137 1.00 96.81 89 ARG A C 1
ATOM 777 O O . ARG A 1 89 ? 6.046 7.364 -1.589 1.00 96.81 89 ARG A O 1
ATOM 784 N N . VAL A 1 90 ? 4.700 9.118 -1.932 1.00 98.31 90 VAL A N 1
ATOM 785 C CA . VAL A 1 90 ? 4.911 9.146 -3.389 1.00 98.31 90 VAL A CA 1
ATOM 786 C C . VAL A 1 90 ? 6.387 9.331 -3.769 1.00 98.31 90 VAL A C 1
ATOM 788 O O . VAL A 1 90 ? 6.846 8.554 -4.613 1.00 98.31 90 VAL A O 1
ATOM 791 N N . PRO A 1 91 ? 7.153 10.267 -3.172 1.00 98.12 91 PRO A N 1
ATOM 792 C CA . PRO A 1 91 ? 8.567 10.444 -3.504 1.00 98.12 91 PRO A CA 1
ATOM 793 C C . PRO A 1 91 ? 9.392 9.158 -3.335 1.00 98.12 91 PRO A C 1
ATOM 795 O O . PRO A 1 91 ? 10.132 8.761 -4.234 1.00 98.12 91 PRO A O 1
ATOM 798 N N . GLU A 1 92 ? 9.211 8.441 -2.228 1.00 96.75 92 GLU A N 1
ATOM 799 C CA . GLU A 1 92 ? 9.946 7.217 -1.906 1.00 96.75 92 GLU A CA 1
ATOM 800 C C . GLU A 1 92 ? 9.532 6.049 -2.799 1.00 96.75 92 GLU A C 1
ATOM 802 O O . GLU A 1 92 ? 10.376 5.237 -3.190 1.00 96.75 92 GLU A O 1
ATOM 807 N N . ASN A 1 93 ? 8.246 5.971 -3.154 1.00 97.62 93 ASN A N 1
ATOM 808 C CA . ASN A 1 93 ? 7.758 4.986 -4.112 1.00 97.62 93 ASN A CA 1
ATOM 809 C C . ASN A 1 93 ? 8.340 5.234 -5.512 1.00 97.62 93 ASN A C 1
ATOM 811 O O . ASN A 1 93 ? 8.805 4.286 -6.142 1.00 97.62 93 ASN A O 1
ATOM 815 N N . LEU A 1 94 ? 8.384 6.486 -5.981 1.00 98.62 94 LEU A N 1
ATOM 816 C CA . LEU A 1 94 ? 9.004 6.839 -7.265 1.00 98.62 94 LEU A CA 1
ATOM 817 C C . LEU A 1 94 ? 10.505 6.524 -7.267 1.00 98.62 94 LEU A C 1
ATOM 819 O O . LEU A 1 94 ? 10.978 5.827 -8.164 1.00 98.62 94 LEU A O 1
ATOM 823 N N . ALA A 1 95 ? 11.227 6.916 -6.215 1.00 98.31 95 ALA A N 1
ATOM 824 C CA . ALA A 1 95 ? 12.645 6.598 -6.067 1.00 98.31 95 ALA A CA 1
ATOM 825 C C . ALA A 1 95 ? 12.898 5.078 -6.022 1.00 98.31 95 ALA A C 1
ATOM 827 O O . ALA A 1 95 ? 13.902 4.586 -6.542 1.00 98.31 95 ALA A O 1
ATOM 828 N N . LYS A 1 96 ? 11.992 4.298 -5.414 1.00 96.88 96 LYS A N 1
ATOM 829 C CA . LYS A 1 96 ? 12.057 2.829 -5.442 1.00 96.88 96 LYS A CA 1
ATOM 830 C C . LYS A 1 96 ? 11.894 2.293 -6.865 1.00 96.88 96 LYS A C 1
ATOM 832 O O . LYS A 1 96 ? 12.676 1.427 -7.251 1.00 96.88 96 LYS A O 1
ATOM 837 N N . LEU A 1 97 ? 10.925 2.795 -7.633 1.00 97.94 97 LEU A N 1
ATOM 838 C CA . LEU A 1 97 ? 10.723 2.387 -9.027 1.00 97.94 97 LEU A CA 1
ATOM 839 C C . LEU A 1 97 ? 11.951 2.687 -9.888 1.00 97.94 97 LEU A C 1
ATOM 841 O O . LEU A 1 97 ? 12.376 1.824 -10.646 1.00 97.94 97 LEU A O 1
ATOM 845 N N . GLU A 1 98 ? 12.563 3.859 -9.723 1.00 97.94 98 GLU A N 1
ATOM 846 C CA . GLU A 1 98 ? 13.794 4.226 -10.432 1.00 97.94 98 GLU A CA 1
ATOM 847 C C . GLU A 1 98 ? 14.956 3.280 -10.114 1.00 97.94 98 GLU A C 1
ATOM 849 O O . GLU A 1 98 ? 15.626 2.799 -11.029 1.00 97.94 98 GLU A O 1
ATOM 854 N N . ARG A 1 99 ? 15.176 2.953 -8.832 1.00 98.00 99 ARG A N 1
ATOM 855 C CA . ARG A 1 99 ? 16.221 1.993 -8.436 1.00 98.00 99 ARG A CA 1
ATOM 856 C C . ARG A 1 99 ? 15.989 0.611 -9.040 1.00 98.00 99 ARG A C 1
ATOM 858 O O . ARG A 1 99 ? 16.932 0.006 -9.544 1.00 98.00 99 ARG A O 1
ATOM 865 N N . VAL A 1 100 ? 14.750 0.122 -8.988 1.00 96.31 100 VAL A N 1
ATOM 866 C CA . VAL A 1 100 ? 14.371 -1.190 -9.531 1.00 96.31 100 VAL A CA 1
ATOM 867 C C . VAL A 1 100 ? 14.549 -1.218 -11.048 1.00 96.31 100 VAL A C 1
ATOM 869 O O . VAL A 1 100 ? 15.165 -2.138 -11.578 1.00 96.31 100 VAL A O 1
ATOM 872 N N . GLU A 1 101 ? 14.068 -0.191 -11.745 1.00 96.75 101 GLU A N 1
ATOM 873 C CA . GLU A 1 101 ? 14.206 -0.080 -13.194 1.00 96.75 101 GLU A CA 1
ATOM 874 C C . GLU A 1 101 ? 15.676 -0.031 -13.621 1.00 96.75 101 GLU A C 1
ATOM 876 O O . GLU A 1 101 ? 16.084 -0.781 -14.509 1.00 96.75 101 GLU A O 1
ATOM 881 N N . LYS A 1 102 ? 16.493 0.795 -12.953 1.00 97.12 102 LYS A N 1
ATOM 882 C CA . LYS A 1 102 ? 17.935 0.877 -13.206 1.00 97.12 102 LYS A CA 1
ATOM 883 C C . LYS A 1 102 ? 18.613 -0.476 -13.005 1.00 97.12 102 LYS A C 1
ATOM 885 O O . LYS A 1 102 ? 19.401 -0.883 -13.855 1.00 97.12 102 LYS A O 1
ATOM 890 N N . PHE A 1 103 ? 18.294 -1.179 -11.916 1.00 97.00 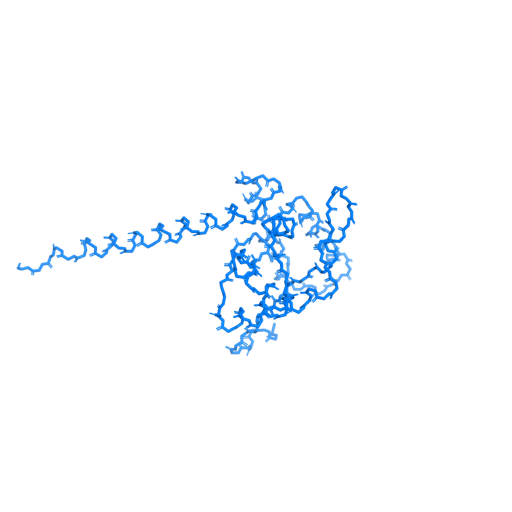103 PHE A N 1
ATOM 891 C CA . PHE A 1 103 ? 18.859 -2.498 -11.641 1.00 97.00 103 PHE A CA 1
ATOM 892 C C . PHE A 1 103 ? 18.559 -3.481 -12.776 1.00 97.00 103 PHE A C 1
ATOM 894 O O . PHE A 1 103 ? 19.491 -4.080 -13.310 1.00 97.00 103 PHE A O 1
ATOM 901 N N . TYR A 1 104 ? 17.293 -3.585 -13.191 1.00 96.12 104 TYR A N 1
ATOM 902 C CA . TYR A 1 104 ? 16.885 -4.482 -14.272 1.00 96.12 104 TYR A CA 1
ATOM 903 C C . TYR A 1 104 ? 17.573 -4.153 -15.597 1.00 96.12 104 TYR A C 1
ATOM 905 O O . TYR A 1 104 ? 18.085 -5.056 -16.245 1.00 96.12 104 TYR A O 1
ATOM 913 N N . ARG A 1 105 ? 17.646 -2.872 -15.978 1.00 94.81 105 ARG A N 1
ATOM 914 C CA . ARG A 1 105 ? 18.278 -2.460 -17.244 1.00 94.81 105 ARG A CA 1
ATOM 915 C C . ARG A 1 105 ? 19.783 -2.719 -17.292 1.00 94.81 105 ARG A C 1
ATOM 917 O O . ARG A 1 105 ? 20.319 -2.917 -18.373 1.00 94.81 105 ARG A O 1
ATOM 924 N N . GLN A 1 106 ? 20.464 -2.645 -16.150 1.00 96.38 106 GLN A N 1
ATOM 925 C CA . GLN A 1 106 ? 21.927 -2.699 -16.095 1.00 96.38 106 GLN A CA 1
ATOM 926 C C . GLN A 1 106 ? 22.481 -4.089 -15.785 1.00 96.38 106 GLN A C 1
ATOM 928 O O . GLN A 1 106 ? 23.605 -4.381 -16.176 1.00 96.38 106 GLN A O 1
ATOM 933 N N . ASN A 1 107 ? 21.727 -4.924 -15.065 1.00 96.06 107 ASN A N 1
ATOM 934 C CA . ASN A 1 107 ? 22.267 -6.153 -14.475 1.00 96.06 107 ASN A CA 1
ATOM 935 C C . ASN A 1 107 ? 21.609 -7.432 -15.002 1.00 96.06 107 ASN A C 1
ATOM 937 O O . ASN A 1 107 ? 22.074 -8.517 -14.666 1.00 96.06 107 ASN A O 1
ATOM 941 N N . ILE A 1 108 ? 20.526 -7.334 -15.781 1.00 94.50 108 ILE A N 1
ATOM 942 C CA . ILE A 1 108 ? 19.780 -8.502 -16.261 1.00 94.50 108 ILE A CA 1
ATOM 943 C C . ILE A 1 108 ? 19.523 -8.339 -17.761 1.00 94.50 108 ILE A C 1
ATOM 945 O O . ILE A 1 108 ? 18.927 -7.358 -18.200 1.00 94.50 108 ILE A O 1
ATOM 949 N N . SER A 1 109 ? 20.002 -9.293 -18.556 1.00 89.31 109 SER A N 1
ATOM 950 C CA . SER A 1 109 ? 20.009 -9.218 -20.021 1.00 89.31 109 SER A CA 1
ATOM 951 C C . SER A 1 109 ? 18.686 -9.625 -20.678 1.00 89.31 109 SER A C 1
ATOM 953 O O . SER A 1 109 ? 18.429 -9.228 -21.810 1.00 89.31 109 SER A O 1
ATOM 955 N N . ASP A 1 110 ? 17.838 -10.386 -19.989 1.00 92.62 110 ASP A N 1
ATOM 956 C CA . ASP A 1 110 ? 16.637 -11.033 -20.531 1.00 92.62 110 ASP A CA 1
ATOM 957 C C . ASP A 1 110 ? 15.349 -10.658 -19.772 1.00 92.62 110 ASP A C 1
ATOM 959 O O . ASP A 1 110 ? 14.400 -11.439 -19.678 1.00 92.62 110 ASP A O 1
ATOM 963 N N . VAL A 1 111 ? 15.286 -9.434 -19.236 1.00 93.38 111 VAL A N 1
ATOM 964 C CA . VAL A 1 111 ? 14.102 -8.941 -18.513 1.00 93.38 111 VAL A CA 1
ATOM 965 C C . VAL A 1 111 ? 12.895 -8.841 -19.458 1.00 93.38 111 VAL A C 1
ATOM 967 O O . VAL A 1 111 ? 12.971 -8.134 -20.465 1.00 93.38 111 VAL A O 1
ATOM 970 N N . PRO A 1 112 ? 11.745 -9.456 -19.123 1.00 93.56 112 PRO A N 1
ATOM 971 C CA . PRO A 1 112 ? 10.527 -9.312 -19.914 1.00 93.56 112 PRO A CA 1
ATOM 972 C C . PRO A 1 112 ? 10.060 -7.854 -20.001 1.00 93.56 112 PRO A C 1
ATOM 974 O O . PRO A 1 112 ? 9.998 -7.147 -18.990 1.00 93.56 112 PRO A O 1
ATOM 977 N N . GLN A 1 113 ? 9.655 -7.414 -21.195 1.00 93.62 113 GLN A N 1
ATOM 978 C CA . GLN A 1 113 ? 9.212 -6.035 -21.438 1.00 93.62 113 GLN A CA 1
ATOM 979 C C . GLN A 1 113 ? 7.992 -5.648 -20.584 1.00 93.62 113 GLN A C 1
ATOM 981 O O . GLN A 1 113 ? 7.819 -4.481 -20.218 1.00 93.62 113 GLN A O 1
ATOM 986 N N . GLU A 1 114 ? 7.167 -6.629 -20.213 1.00 93.81 114 GLU A N 1
ATOM 987 C CA . GLU A 1 114 ? 6.029 -6.462 -19.316 1.00 93.81 114 GLU A CA 1
ATOM 988 C C . GLU A 1 114 ? 6.429 -5.873 -17.957 1.00 93.81 114 GLU A C 1
ATOM 990 O O . GLU A 1 114 ? 5.657 -5.103 -17.390 1.00 93.81 114 GLU A O 1
ATOM 995 N N . ILE A 1 115 ? 7.638 -6.153 -17.454 1.00 94.62 115 ILE A N 1
ATOM 996 C CA . ILE A 1 115 ? 8.130 -5.571 -16.196 1.00 94.62 115 ILE A CA 1
ATOM 997 C C . ILE A 1 115 ? 8.258 -4.051 -16.320 1.00 94.62 115 ILE A C 1
ATOM 999 O O . ILE A 1 115 ? 7.742 -3.317 -15.475 1.00 94.62 115 ILE A O 1
ATOM 1003 N N . PHE A 1 116 ? 8.890 -3.559 -17.389 1.00 96.56 116 PHE A N 1
ATOM 1004 C CA . PHE A 1 116 ? 9.059 -2.119 -17.610 1.00 96.56 116 PHE A CA 1
ATOM 1005 C C . PHE A 1 116 ? 7.724 -1.416 -17.839 1.00 96.56 116 PHE A C 1
ATOM 1007 O O . PHE A 1 116 ? 7.520 -0.306 -17.348 1.00 96.56 116 PHE A O 1
ATOM 1014 N N . ARG A 1 117 ? 6.789 -2.085 -18.520 1.00 97.25 117 ARG A N 1
A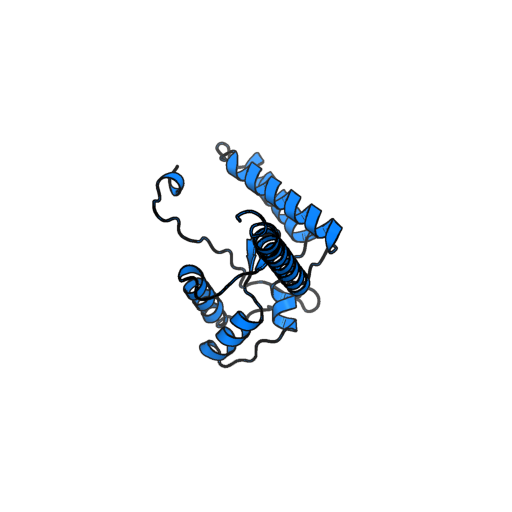TOM 1015 C CA . ARG A 1 117 ? 5.423 -1.588 -18.675 1.00 97.25 117 ARG A CA 1
ATOM 1016 C C . ARG A 1 117 ? 4.728 -1.425 -17.320 1.00 97.25 117 ARG A C 1
ATOM 1018 O O . ARG A 1 117 ? 4.199 -0.354 -17.046 1.00 97.25 117 ARG A O 1
ATOM 1025 N N . VAL A 1 118 ? 4.765 -2.441 -16.454 1.00 96.50 118 VAL A N 1
ATOM 1026 C CA . VAL A 1 118 ? 4.134 -2.379 -15.121 1.00 96.50 118 VAL A CA 1
ATOM 1027 C C . VAL A 1 118 ? 4.764 -1.287 -14.249 1.00 96.50 118 VAL A C 1
ATOM 1029 O O . VAL A 1 118 ? 4.038 -0.556 -13.571 1.00 96.50 118 VAL A O 1
ATOM 1032 N N . ILE A 1 119 ? 6.093 -1.130 -14.296 1.00 97.62 119 ILE A N 1
ATOM 1033 C CA . ILE A 1 119 ? 6.808 -0.042 -13.607 1.00 97.62 119 ILE A CA 1
ATOM 1034 C C . ILE A 1 119 ? 6.303 1.322 -14.091 1.00 97.62 119 ILE A C 1
ATOM 1036 O O . ILE A 1 119 ? 5.996 2.191 -13.272 1.00 97.62 119 ILE A O 1
ATOM 1040 N N . GLN A 1 120 ? 6.179 1.505 -15.408 1.00 98.19 120 GLN A N 1
ATOM 1041 C CA . GLN A 1 120 ? 5.719 2.759 -15.996 1.00 98.19 120 GLN A CA 1
ATOM 1042 C C . GLN A 1 120 ? 4.255 3.063 -15.645 1.00 98.19 120 GLN A C 1
ATOM 1044 O O . GLN A 1 120 ? 3.946 4.167 -15.199 1.00 98.19 120 GLN A O 1
ATOM 1049 N N . GLU A 1 121 ? 3.364 2.076 -15.736 1.00 98.25 121 GLU A N 1
ATOM 1050 C CA . GLU A 1 121 ? 1.961 2.234 -15.341 1.00 98.25 121 GLU A CA 1
ATOM 1051 C C . GLU A 1 121 ? 1.830 2.585 -13.845 1.00 98.25 121 GLU A C 1
ATOM 1053 O O . GLU A 1 121 ? 0.986 3.397 -13.457 1.00 98.25 121 GLU A O 1
ATOM 1058 N N . GLN A 1 122 ? 2.664 1.999 -12.976 1.00 98.44 122 GLN A N 1
ATOM 1059 C CA . GLN A 1 122 ? 2.688 2.353 -11.554 1.00 98.44 122 GLN A CA 1
ATOM 1060 C C . GLN A 1 122 ? 3.201 3.778 -11.322 1.00 98.44 122 GLN A C 1
ATOM 1062 O O . GLN A 1 122 ? 2.624 4.506 -10.510 1.00 98.44 122 GLN A O 1
ATOM 1067 N N . ARG A 1 123 ? 4.241 4.198 -12.052 1.00 98.62 123 ARG A N 1
ATOM 1068 C CA . ARG A 1 123 ? 4.767 5.569 -12.021 1.00 98.62 123 ARG A CA 1
ATOM 1069 C C . ARG A 1 123 ? 3.689 6.585 -12.396 1.00 98.62 123 ARG A C 1
ATOM 1071 O O . ARG A 1 123 ? 3.506 7.567 -11.682 1.00 98.62 123 ARG A O 1
ATOM 1078 N N . GLU A 1 124 ? 2.926 6.327 -13.452 1.00 98.56 124 GLU A N 1
ATOM 1079 C CA . GLU A 1 124 ? 1.830 7.200 -13.887 1.00 98.56 124 GLU A CA 1
ATOM 1080 C C . GLU A 1 124 ? 0.715 7.304 -12.842 1.00 98.56 124 GLU A C 1
ATOM 1082 O O . GLU A 1 124 ? 0.260 8.409 -12.532 1.00 98.56 124 GLU A O 1
ATOM 1087 N N . ARG A 1 125 ? 0.316 6.179 -12.228 1.00 98.44 125 ARG A N 1
ATOM 1088 C CA . ARG A 1 125 ? -0.656 6.191 -11.120 1.00 98.44 125 ARG A CA 1
ATOM 1089 C C . ARG A 1 125 ? -0.167 7.034 -9.943 1.00 98.44 125 ARG A C 1
ATOM 1091 O O . ARG A 1 125 ? -0.954 7.799 -9.389 1.00 98.44 125 ARG A O 1
ATOM 1098 N N . LEU A 1 126 ? 1.110 6.916 -9.576 1.00 98.69 126 LEU A N 1
ATOM 1099 C CA . LEU A 1 126 ? 1.719 7.691 -8.492 1.00 98.69 126 LEU A CA 1
ATOM 1100 C C . LEU A 1 126 ? 1.764 9.188 -8.809 1.00 98.69 126 LEU A C 1
ATOM 1102 O O . LEU A 1 126 ? 1.377 9.993 -7.968 1.00 98.69 126 LEU A O 1
ATOM 1106 N N . LEU A 1 127 ? 2.180 9.571 -10.019 1.00 98.62 127 LEU A N 1
ATOM 1107 C CA . LEU A 1 127 ? 2.223 10.976 -10.439 1.00 98.62 127 LEU A CA 1
ATOM 1108 C C . LEU A 1 127 ? 0.824 11.600 -10.491 1.00 98.62 127 LEU A C 1
ATOM 1110 O O . LEU A 1 127 ? 0.633 12.726 -10.028 1.00 98.62 127 LEU A O 1
ATOM 1114 N N . LYS A 1 128 ? -0.169 10.854 -10.990 1.00 98.31 128 LYS A N 1
ATOM 1115 C CA . LYS A 1 128 ? -1.571 11.283 -10.971 1.00 98.31 128 LYS A CA 1
ATOM 1116 C C . LYS A 1 128 ? -2.065 11.489 -9.539 1.00 98.31 128 LYS A C 1
ATOM 1118 O O . LYS A 1 128 ? -2.632 12.536 -9.243 1.00 98.31 128 LYS A O 1
ATOM 1123 N N . ALA A 1 129 ? -1.810 10.528 -8.653 1.00 97.94 129 ALA A N 1
ATOM 1124 C CA . ALA A 1 129 ? -2.205 10.625 -7.253 1.00 97.94 129 ALA A CA 1
ATOM 1125 C C . ALA A 1 129 ? -1.492 11.778 -6.531 1.00 97.94 129 ALA A C 1
ATOM 1127 O O . ALA A 1 129 ? -2.132 12.487 -5.764 1.00 97.94 129 ALA A O 1
ATOM 1128 N N . LYS A 1 130 ? -0.214 12.037 -6.841 1.00 98.31 130 LYS A N 1
ATOM 1129 C CA . LYS A 1 130 ? 0.523 13.197 -6.322 1.00 98.31 130 LYS A CA 1
ATOM 1130 C C . LYS A 1 130 ? -0.106 14.519 -6.737 1.00 98.31 130 LYS A C 1
ATOM 1132 O O . LYS A 1 130 ? -0.231 15.414 -5.909 1.00 98.31 130 LYS A O 1
ATOM 1137 N N . LYS A 1 131 ? -0.515 14.645 -8.002 1.00 98.19 131 LYS A N 1
ATOM 1138 C CA . LYS A 1 131 ? -1.202 15.848 -8.492 1.00 98.19 131 LYS A CA 1
ATOM 1139 C C . LYS A 1 131 ? -2.537 16.078 -7.775 1.00 98.19 131 LYS A C 1
ATOM 1141 O O . LYS A 1 131 ? -2.918 17.221 -7.567 1.00 98.19 131 LYS A O 1
ATOM 1146 N N . GLU A 1 132 ? -3.240 15.003 -7.436 1.00 97.62 132 GLU A N 1
ATOM 1147 C CA . GLU A 1 132 ? -4.579 15.060 -6.845 1.00 97.62 132 GLU A CA 1
ATOM 1148 C C . GLU A 1 132 ? -4.562 15.239 -5.318 1.00 97.62 132 GLU A C 1
ATOM 1150 O O . GLU A 1 132 ? -5.365 15.996 -4.785 1.00 97.62 132 GLU A O 1
ATOM 1155 N N . PHE A 1 133 ? -3.643 14.571 -4.616 1.00 97.50 133 PHE A N 1
ATOM 1156 C CA . PHE A 1 133 ? -3.660 14.445 -3.152 1.00 97.50 133 PHE A CA 1
ATOM 1157 C C . PHE A 1 133 ? -2.373 14.902 -2.456 1.00 97.50 133 PHE A C 1
ATOM 1159 O O . PHE A 1 133 ? -2.309 14.896 -1.228 1.00 97.50 133 PHE A O 1
ATOM 1166 N N . GLY A 1 134 ? -1.345 15.292 -3.210 1.00 97.88 134 GLY A N 1
ATOM 1167 C CA . GLY A 1 134 ? -0.039 15.661 -2.670 1.00 97.88 134 GLY A CA 1
ATOM 1168 C C . GLY A 1 134 ? 0.913 14.475 -2.492 1.00 97.88 134 GLY A C 1
ATOM 1169 O O . GLY A 1 134 ? 0.689 13.369 -2.976 1.00 97.88 134 GLY A O 1
ATOM 1170 N N . GLU A 1 135 ? 2.046 14.723 -1.838 1.00 98.12 135 GLU A N 1
ATOM 1171 C CA . GLU A 1 135 ? 3.167 13.772 -1.803 1.00 98.12 135 GLU A CA 1
ATOM 1172 C C . GLU A 1 135 ? 2.993 12.623 -0.803 1.00 98.12 135 GLU A C 1
ATOM 1174 O O . GLU A 1 135 ? 3.498 11.527 -1.042 1.00 98.12 135 GLU A O 1
ATOM 1179 N N . TYR A 1 136 ? 2.265 12.860 0.289 1.00 97.75 136 TYR A N 1
ATOM 1180 C CA . TYR A 1 136 ? 1.998 11.886 1.347 1.00 97.75 136 TYR A CA 1
ATOM 1181 C C . TY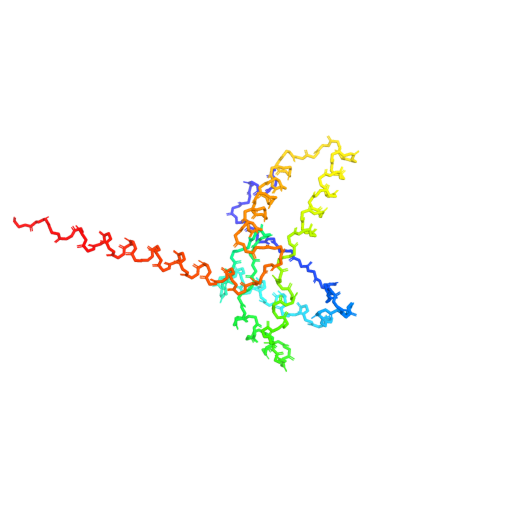R A 1 136 ? 0.491 11.692 1.465 1.00 97.75 136 TYR A C 1
ATOM 1183 O O . TYR A 1 136 ? -0.216 12.529 2.024 1.00 97.75 136 TYR A O 1
ATOM 1191 N N . ILE A 1 137 ? -0.005 10.598 0.894 1.00 98.12 137 ILE A N 1
ATOM 1192 C CA . ILE A 1 137 ? -1.439 10.395 0.692 1.00 98.12 137 ILE A CA 1
ATOM 1193 C C . ILE A 1 137 ? -1.983 9.488 1.789 1.00 98.12 137 ILE A C 1
ATOM 1195 O O . ILE A 1 137 ? -1.583 8.328 1.896 1.00 98.12 137 ILE A O 1
ATOM 1199 N N . SER A 1 138 ? -2.913 10.021 2.580 1.00 97.69 138 SER A N 1
ATOM 1200 C CA . SER A 1 138 ? -3.633 9.265 3.607 1.00 97.69 138 SER A CA 1
ATOM 1201 C C . SER A 1 138 ? -4.493 8.158 2.977 1.00 97.69 138 SER A C 1
ATOM 1203 O O . SER A 1 138 ? -5.170 8.424 1.981 1.00 97.69 138 SER A O 1
ATOM 1205 N N . PRO A 1 139 ? -4.559 6.945 3.554 1.00 97.50 139 PRO A N 1
ATOM 1206 C CA . PRO A 1 139 ? -5.456 5.902 3.052 1.00 97.50 139 PRO A CA 1
ATOM 1207 C C . PRO A 1 139 ? -6.936 6.326 3.104 1.00 97.50 139 PRO A C 1
ATOM 1209 O O . PRO A 1 139 ? -7.695 6.003 2.195 1.00 97.50 139 PRO A O 1
ATOM 1212 N N . PHE A 1 140 ? -7.327 7.159 4.074 1.00 97.88 140 PHE A N 1
ATOM 1213 C CA . PHE A 1 140 ? -8.707 7.638 4.216 1.00 97.88 140 PHE A CA 1
ATOM 1214 C C . PHE A 1 140 ? -9.188 8.512 3.047 1.00 97.88 140 PHE A C 1
ATOM 1216 O O . PHE A 1 140 ? -10.368 8.493 2.707 1.00 97.88 140 PHE A O 1
ATOM 1223 N N . VAL A 1 141 ? -8.298 9.273 2.388 1.00 97.38 141 VAL A N 1
ATOM 1224 C CA . VAL A 1 141 ? -8.716 10.054 1.205 1.00 97.38 141 VAL A CA 1
ATOM 1225 C C . VAL A 1 141 ? -8.915 9.166 -0.023 1.00 97.38 141 VAL A C 1
ATOM 1227 O O . VAL A 1 141 ? -9.689 9.514 -0.913 1.00 97.38 141 VAL A O 1
ATOM 1230 N N . LEU A 1 142 ? -8.236 8.015 -0.069 1.00 95.25 142 LEU A N 1
ATOM 1231 C CA . LEU A 1 142 ? -8.405 7.022 -1.126 1.00 95.25 142 LEU A CA 1
ATOM 1232 C C . LEU A 1 142 ? -9.728 6.271 -0.953 1.00 95.25 142 LEU A C 1
ATOM 1234 O O . LEU A 1 142 ? -10.456 6.111 -1.929 1.00 95.25 142 LEU A O 1
ATOM 1238 N N . GLU A 1 143 ? -10.060 5.897 0.284 1.00 93.38 143 GLU A N 1
ATOM 1239 C CA . GLU A 1 143 ? -11.339 5.275 0.646 1.00 93.38 143 GLU A CA 1
ATOM 1240 C C . GLU A 1 143 ? -12.520 6.187 0.288 1.00 93.38 143 GLU A C 1
ATOM 1242 O O . GLU A 1 143 ? -13.372 5.817 -0.519 1.00 93.38 143 GLU A O 1
ATOM 1247 N N . ALA A 1 144 ? -12.492 7.447 0.736 1.00 92.25 144 ALA A N 1
ATOM 1248 C CA . ALA A 1 144 ? -13.546 8.417 0.430 1.00 92.25 144 ALA A CA 1
ATOM 1249 C C . ALA A 1 144 ? -13.716 8.680 -1.081 1.00 92.25 144 ALA A C 1
ATOM 1251 O O . ALA A 1 144 ? -14.810 8.995 -1.557 1.00 92.25 144 ALA A O 1
ATOM 1252 N N . LYS A 1 145 ? -12.636 8.584 -1.869 1.00 90.25 145 LYS A N 1
ATOM 1253 C CA . LYS A 1 145 ? -12.713 8.686 -3.334 1.00 90.25 145 LYS A CA 1
ATOM 1254 C C . LYS A 1 145 ? -13.415 7.469 -3.937 1.00 90.25 145 LYS A C 1
ATOM 1256 O O . LYS A 1 145 ? -14.198 7.616 -4.874 1.00 90.25 145 LYS A O 1
ATOM 1261 N N . GLU A 1 146 ? -13.104 6.277 -3.445 1.00 85.56 146 GLU A N 1
ATOM 1262 C CA . GLU A 1 146 ? -13.697 5.031 -3.919 1.00 85.56 146 GLU A CA 1
ATOM 1263 C C . GLU A 1 146 ? -15.206 4.996 -3.655 1.00 85.56 146 GLU A C 1
ATOM 1265 O O . GLU A 1 146 ? -15.976 4.738 -4.581 1.00 85.56 146 GLU A O 1
ATOM 1270 N N . GLU A 1 147 ? -15.632 5.395 -2.456 1.00 84.44 147 GLU A N 1
ATOM 1271 C CA . GLU A 1 147 ? -17.046 5.524 -2.080 1.00 84.44 147 GLU A CA 1
ATOM 1272 C C . GLU A 1 147 ? -17.806 6.494 -2.996 1.00 84.44 147 GLU A C 1
ATOM 1274 O O . GLU A 1 147 ? -18.902 6.189 -3.475 1.00 84.44 147 GLU A O 1
ATOM 1279 N N . LYS A 1 148 ? -17.210 7.651 -3.318 1.00 79.00 148 LYS A N 1
ATOM 1280 C CA . LYS A 1 148 ? -17.805 8.618 -4.257 1.00 79.00 148 LYS A CA 1
ATOM 1281 C C . LYS A 1 148 ? -17.975 8.038 -5.658 1.00 79.00 148 LYS A C 1
ATOM 1283 O O . LYS A 1 148 ? -19.013 8.259 -6.277 1.00 79.00 148 LYS A O 1
ATOM 1288 N N . ASN A 1 149 ? -16.989 7.286 -6.148 1.00 77.38 149 ASN A N 1
ATOM 1289 C CA . ASN A 1 149 ? -17.055 6.667 -7.474 1.00 77.38 149 ASN A CA 1
ATOM 1290 C C . ASN A 1 149 ? -18.119 5.559 -7.537 1.00 77.38 149 ASN A C 1
ATOM 1292 O O . ASN A 1 149 ? -18.815 5.437 -8.546 1.00 77.38 149 ASN A O 1
ATOM 1296 N N . GLN A 1 150 ? -18.274 4.777 -6.464 1.00 69.44 150 GLN A N 1
ATOM 1297 C CA . GLN A 1 150 ? -19.333 3.769 -6.350 1.00 69.44 150 GLN A CA 1
ATOM 1298 C C . GLN A 1 150 ? -20.718 4.421 -6.273 1.00 69.44 150 GLN A C 1
ATOM 1300 O O . GLN A 1 150 ? -21.645 3.981 -6.946 1.00 69.44 150 GLN A O 1
ATOM 1305 N N . THR A 1 151 ? -20.845 5.518 -5.524 1.00 65.44 151 THR A N 1
ATOM 1306 C CA . THR A 1 151 ? -22.105 6.265 -5.398 1.00 65.44 151 THR A CA 1
ATOM 1307 C C . THR A 1 151 ? -22.528 6.897 -6.727 1.00 65.44 151 THR A C 1
ATOM 1309 O O . THR A 1 151 ? -23.692 6.794 -7.101 1.00 65.44 151 THR A O 1
ATOM 1312 N N . HIS A 1 152 ? -21.590 7.493 -7.477 1.00 59.84 152 HIS A N 1
ATOM 1313 C CA . HIS A 1 152 ? -21.863 8.008 -8.827 1.00 59.84 152 HIS A CA 1
ATOM 1314 C C . HIS A 1 152 ? -22.291 6.891 -9.785 1.00 59.84 152 HIS A C 1
ATOM 1316 O O . HIS A 1 152 ? -23.316 7.018 -10.439 1.00 59.84 152 HIS A O 1
ATOM 1322 N N . SER A 1 153 ? -21.571 5.763 -9.792 1.00 62.03 153 SER A N 1
ATOM 1323 C CA . SER A 1 153 ? -21.899 4.627 -10.667 1.00 62.03 153 SER A CA 1
ATOM 1324 C C . SER A 1 153 ? -23.277 4.028 -10.357 1.00 62.03 153 SER A C 1
ATOM 1326 O O . SER A 1 153 ? -24.008 3.649 -11.270 1.00 62.03 153 SER A O 1
ATOM 1328 N N . ASN A 1 154 ? -23.654 3.962 -9.076 1.00 59.44 154 ASN A N 1
ATOM 1329 C CA . ASN A 1 154 ? -24.969 3.479 -8.661 1.00 59.44 154 ASN A CA 1
ATOM 1330 C C . ASN A 1 154 ? -26.079 4.464 -9.044 1.00 59.44 154 ASN A C 1
ATOM 1332 O O . ASN A 1 154 ? -27.111 4.033 -9.550 1.00 59.44 154 ASN A O 1
ATOM 1336 N N . ASN A 1 155 ? -25.872 5.770 -8.855 1.00 57.34 155 ASN A N 1
ATOM 1337 C CA . ASN A 1 155 ? -26.851 6.779 -9.264 1.00 57.34 155 ASN A CA 1
ATOM 1338 C C . ASN A 1 155 ? -27.058 6.793 -10.784 1.00 57.34 155 ASN A C 1
ATOM 1340 O O . ASN A 1 155 ? -28.204 6.782 -11.220 1.00 57.34 155 ASN A O 1
ATOM 1344 N N . ASP A 1 156 ? -25.987 6.703 -11.577 1.00 57.84 156 ASP A N 1
ATOM 1345 C CA . ASP A 1 156 ? -26.074 6.619 -13.041 1.00 57.84 156 ASP A CA 1
ATOM 1346 C C . ASP A 1 156 ? -26.846 5.364 -13.493 1.00 57.84 156 ASP A C 1
ATOM 1348 O O . ASP A 1 156 ? -27.656 5.416 -14.422 1.00 57.84 156 ASP A O 1
ATOM 1352 N N . TYR A 1 157 ? -26.657 4.232 -12.802 1.00 53.72 157 TYR A N 1
ATOM 1353 C CA . TYR A 1 157 ? -27.422 3.007 -13.046 1.00 53.72 157 TYR A CA 1
ATOM 1354 C C . TYR A 1 157 ? -28.913 3.182 -12.715 1.00 53.72 157 TYR A C 1
ATOM 1356 O O . TYR A 1 157 ? -29.769 2.864 -13.542 1.00 53.72 157 TYR A O 1
ATOM 1364 N N . PHE A 1 158 ? -29.248 3.736 -11.547 1.00 56.28 158 PHE A N 1
ATOM 1365 C CA . PHE A 1 158 ? -30.643 3.969 -11.158 1.00 56.28 158 PHE A CA 1
ATOM 1366 C C . PHE A 1 158 ? -31.346 5.014 -12.035 1.00 56.28 158 PHE A C 1
ATOM 1368 O O . PHE A 1 158 ? -32.524 4.836 -12.357 1.00 56.28 158 PHE A O 1
ATOM 1375 N N . ASP A 1 159 ? -30.644 6.059 -12.470 1.00 53.19 159 ASP A N 1
ATOM 1376 C CA . ASP A 1 159 ? -31.183 7.044 -13.405 1.00 53.19 159 ASP A CA 1
ATOM 1377 C C . ASP A 1 159 ? -31.428 6.410 -14.780 1.00 53.19 159 ASP A C 1
ATOM 1379 O O . ASP A 1 159 ? -32.506 6.592 -15.348 1.00 53.19 159 ASP A O 1
ATOM 1383 N N . SER A 1 160 ? -30.518 5.560 -15.273 1.00 57.72 160 SER A N 1
ATOM 1384 C CA . SER A 1 160 ? -30.717 4.834 -16.538 1.00 57.72 160 SER A CA 1
ATOM 1385 C C . SER A 1 160 ? -31.960 3.928 -16.535 1.00 57.72 160 SER A C 1
ATOM 1387 O O . SER A 1 160 ? -32.628 3.801 -17.561 1.00 57.72 160 SER A O 1
ATOM 1389 N N . ILE A 1 161 ? -32.334 3.371 -15.375 1.00 57.69 161 ILE A N 1
ATOM 1390 C CA . ILE A 1 161 ? -33.563 2.581 -15.203 1.00 57.69 161 ILE A CA 1
ATOM 1391 C C . ILE A 1 161 ? -34.806 3.484 -15.181 1.00 57.69 161 ILE A C 1
ATOM 1393 O O . ILE A 1 161 ? -35.813 3.158 -15.806 1.00 57.69 161 ILE A O 1
ATOM 1397 N N . ARG A 1 162 ? -34.756 4.650 -14.520 1.00 55.16 162 ARG A N 1
ATOM 1398 C CA . ARG A 1 162 ? -35.910 5.571 -14.441 1.00 55.16 162 ARG A CA 1
ATOM 1399 C C . ARG A 1 162 ? -36.293 6.203 -15.779 1.00 55.16 162 ARG A C 1
ATOM 1401 O O . ARG A 1 162 ? -37.455 6.574 -15.955 1.00 55.16 162 ARG A O 1
ATOM 1408 N N . PHE A 1 163 ? -35.352 6.338 -16.712 1.00 54.69 163 PHE A N 1
ATOM 1409 C CA . PHE A 1 163 ? -35.622 6.859 -18.057 1.00 54.69 163 PHE A CA 1
ATOM 1410 C C . PHE A 1 163 ? -36.029 5.772 -19.072 1.00 54.69 163 PHE A C 1
ATOM 1412 O O . PHE A 1 163 ? -36.447 6.120 -20.175 1.00 54.69 163 PHE A O 1
ATOM 1419 N N . GLY A 1 164 ? -35.962 4.483 -18.710 1.00 49.72 164 GLY A N 1
ATOM 1420 C CA . GLY A 1 164 ? -36.283 3.353 -19.593 1.00 49.72 164 GLY A CA 1
ATOM 1421 C C . GLY A 1 164 ? -37.765 2.956 -19.678 1.00 49.72 164 GLY A C 1
ATOM 1422 O O . GLY A 1 164 ? -38.135 2.266 -20.620 1.00 49.72 164 GLY A O 1
ATOM 1423 N N . ASP A 1 165 ? -38.621 3.416 -18.757 1.00 50.09 165 ASP A N 1
ATOM 1424 C CA . ASP A 1 165 ? -39.998 2.900 -18.586 1.00 50.09 165 ASP A CA 1
ATOM 1425 C C . ASP A 1 165 ? -41.124 3.853 -19.055 1.00 50.09 165 ASP A C 1
ATOM 1427 O O . ASP A 1 165 ? -42.278 3.736 -18.645 1.00 50.09 165 ASP A O 1
ATOM 1431 N N . ARG A 1 166 ? -40.833 4.815 -19.946 1.00 49.72 166 ARG A N 1
ATOM 1432 C CA . ARG A 1 166 ? -41.866 5.686 -20.560 1.00 49.72 166 ARG A CA 1
ATOM 1433 C C . ARG A 1 166 ? -42.034 5.475 -22.065 1.00 49.72 166 ARG A C 1
ATOM 1435 O O . ARG A 1 166 ? -41.968 6.431 -22.836 1.00 49.72 166 ARG A O 1
ATOM 1442 N N . GLY A 1 167 ? -42.290 4.244 -22.491 1.00 49.16 167 GLY A N 1
ATOM 1443 C CA . GLY A 1 167 ? -42.648 3.976 -23.884 1.00 49.16 167 GLY A CA 1
ATOM 1444 C C . GLY A 1 167 ? -43.284 2.610 -24.084 1.00 49.16 167 GLY A C 1
ATOM 1445 O O . GLY A 1 167 ? -42.580 1.653 -24.379 1.00 49.16 167 GLY A O 1
ATOM 1446 N N . GLY A 1 168 ? -44.610 2.526 -23.953 1.00 44.84 168 GLY A N 1
ATOM 1447 C CA . GLY A 1 168 ? -45.357 1.316 -24.295 1.00 44.84 168 GLY A CA 1
ATOM 1448 C C . GLY A 1 168 ? -46.800 1.314 -23.796 1.00 44.84 168 GLY A C 1
ATOM 1449 O O . GLY A 1 168 ? -47.129 0.539 -22.904 1.00 44.84 168 GLY A O 1
ATOM 1450 N N . ALA A 1 169 ? -47.641 2.174 -24.370 1.00 38.22 169 ALA A N 1
ATOM 1451 C CA . ALA A 1 169 ? -49.092 2.004 -24.443 1.00 38.22 169 ALA A CA 1
ATOM 1452 C C . ALA A 1 169 ? -49.532 2.335 -25.872 1.00 38.22 169 ALA A C 1
ATOM 1454 O O . ALA A 1 169 ? -48.960 3.302 -26.429 1.00 38.22 169 ALA A O 1
#

Sequence (169 aa):
EFGKRLKRCPFVFGVNYFLRDLKTGEFLNDRRDKHVWIKWMELRVHNEVDAIKSPTGWIPKYEELRQIFQQVRQQEYTQENYKSEFTIRVPENLAKLERVEKFYRQNISDVPQEIFRVIQEQRERLLKAKKEFGEYISPFVLEAKEEKNQTHSNNDYFDSIRFGDRGGA

Radius of gyration: 20.03 Å; chains: 1; bounding box: 71×37×46 Å

pLDDT: mean 90.36, std 13.62, range [38.22, 98.69]